Protein AF-A0A3A4VQF8-F1 (afdb_monomer)

Mean predicted aligned error: 3.5 Å

Foldseek 3Di:
DPPVVLLQDAQDQADDDPPLLVLLVVQQVLLLAWDQDPVRFTWHWEWEQASDRDIDTGTADTAPPDDPVLLVVLCVVDPLPDAFEEQEAFQRHPVSCVVPVCSRPVCVNSQSVSRNSNYRHYYYNQEPSCLLSRLAPGQEYEYEPSSVVRHDPCSVVSNCPRSVHPHYYYDDDDD

Sequence (175 aa):
MDSEQLFQVHMPEVDIRPGLDDIFNQAKSLAEEETILADGTHLRHVVIISPGRLLLIKDSYPPDTLPLESRIVLEDLLPSDRSLKIAVIAYTYMDALRADIRKAIPFFDYLLGFAYLGHAVWIFEGHASVLEIGCQGADYVLIDQCMLPFLAPDWEQVIKTKAGVANVRILAVPN

pLDDT: mean 94.33, std 7.21, range [49.84, 98.88]

Solvent-accessible surface area (backbone atoms only — not comparable to full-atom values): 9711 Å² total; per-residue (Å²): 130,60,80,70,64,57,60,56,77,68,72,69,82,61,70,86,64,90,67,56,66,59,55,48,51,50,40,55,54,53,13,68,46,65,53,71,45,98,89,66,49,63,22,29,23,33,24,36,35,32,45,79,67,50,79,44,80,42,74,27,61,57,79,93,66,74,53,69,71,63,48,52,58,49,46,75,72,43,77,63,94,50,70,46,35,35,23,32,31,35,53,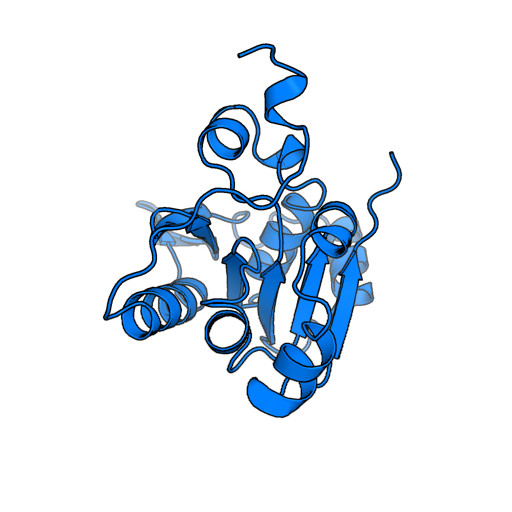39,46,64,70,26,44,70,74,37,45,55,73,30,31,79,61,46,69,56,49,30,48,42,10,55,64,54,22,24,28,36,35,29,63,47,52,73,94,45,35,39,69,60,32,44,78,23,60,33,39,41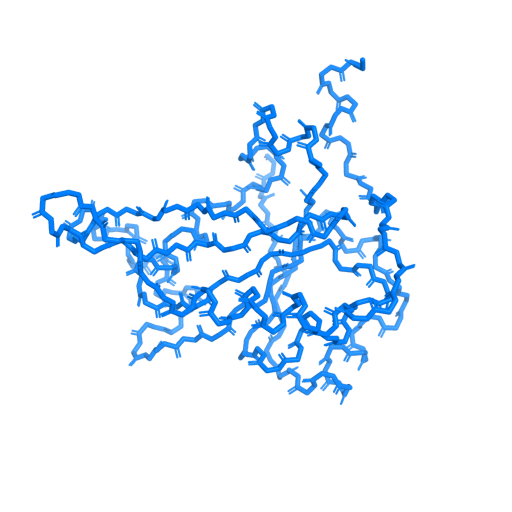,30,33,54,78,46,55,87,61,40,52,97,58,47,66,56,36,35,43,65,71,21,57,26,83,41,73,44,75,48,77,77,87,128

Structure (mmCIF, N/CA/C/O backbone):
data_AF-A0A3A4VQF8-F1
#
_entry.id   AF-A0A3A4VQF8-F1
#
loop_
_atom_site.group_PDB
_atom_site.id
_atom_site.type_symbol
_atom_site.label_atom_id
_atom_site.label_alt_id
_atom_site.label_comp_id
_atom_site.label_asym_id
_atom_site.label_entity_id
_atom_site.label_seq_id
_atom_site.pdbx_PDB_ins_code
_atom_site.Cartn_x
_atom_site.Cartn_y
_atom_site.Cartn_z
_atom_site.occupancy
_atom_site.B_iso_or_equiv
_atom_site.auth_seq_id
_atom_site.auth_comp_id
_atom_site.auth_asym_id
_atom_site.auth_atom_id
_atom_site.pdbx_PDB_model_num
ATOM 1 N N . MET A 1 1 ? -23.920 -0.552 -11.850 1.00 57.78 1 MET A N 1
ATOM 2 C CA . MET A 1 1 ? -23.361 0.599 -11.118 1.00 57.78 1 MET A CA 1
ATOM 3 C C . MET A 1 1 ? -22.915 1.605 -12.151 1.00 57.78 1 MET A C 1
ATOM 5 O O . MET A 1 1 ? -22.369 1.174 -13.161 1.00 57.78 1 MET A O 1
ATOM 9 N N . ASP A 1 2 ? -23.215 2.883 -11.956 1.00 71.56 2 ASP A N 1
ATOM 10 C CA . ASP A 1 2 ? -22.733 3.923 -12.865 1.00 71.56 2 ASP A CA 1
ATOM 11 C C . ASP A 1 2 ? -21.201 4.029 -12.760 1.00 71.56 2 ASP A C 1
ATOM 13 O O . ASP A 1 2 ? -20.647 3.810 -11.678 1.00 71.56 2 ASP A O 1
ATOM 17 N N . SER A 1 3 ? -20.495 4.314 -13.858 1.00 68.25 3 SER A N 1
ATOM 18 C CA . SER A 1 3 ? -19.022 4.270 -13.867 1.00 68.25 3 SER A CA 1
ATOM 19 C C . SER A 1 3 ? -18.393 5.295 -12.924 1.00 68.25 3 SER A C 1
ATOM 21 O O . SER A 1 3 ? -17.305 5.060 -12.413 1.00 68.25 3 SER A O 1
ATOM 23 N N . GLU A 1 4 ? -19.077 6.411 -12.663 1.00 72.81 4 GLU A N 1
ATOM 24 C CA . GLU A 1 4 ? -18.618 7.437 -11.717 1.00 72.81 4 GLU A CA 1
ATOM 25 C C . GLU A 1 4 ? -18.810 7.019 -10.254 1.00 72.81 4 GLU A C 1
ATOM 27 O O . GLU A 1 4 ? -17.949 7.286 -9.420 1.00 72.81 4 GLU A O 1
ATOM 32 N N . GLN A 1 5 ? -19.880 6.280 -9.941 1.00 84.88 5 GLN A N 1
ATOM 33 C CA . GLN A 1 5 ? -20.119 5.768 -8.585 1.00 84.88 5 GLN A CA 1
ATOM 34 C C . GLN A 1 5 ? -19.066 4.738 -8.165 1.00 84.88 5 GLN A C 1
ATOM 36 O O . GLN A 1 5 ? -18.781 4.587 -6.982 1.00 84.88 5 GLN A O 1
ATOM 41 N N . LEU A 1 6 ? -18.467 4.038 -9.131 1.00 92.00 6 LEU A N 1
ATOM 42 C CA . LEU A 1 6 ? -17.445 3.025 -8.878 1.00 92.00 6 LEU A CA 1
ATOM 43 C C . LEU A 1 6 ? -16.175 3.584 -8.233 1.00 92.00 6 LEU A C 1
ATOM 45 O O . LEU A 1 6 ? -15.576 2.923 -7.383 1.00 92.00 6 LEU A O 1
ATOM 49 N N . PHE A 1 7 ? -15.798 4.801 -8.614 1.00 93.31 7 PHE A N 1
ATOM 50 C CA . PHE A 1 7 ? -14.603 5.481 -8.117 1.00 93.31 7 PHE A CA 1
ATOM 51 C C . PHE A 1 7 ? -14.915 6.487 -7.004 1.00 93.31 7 PHE A C 1
ATOM 53 O O . PHE A 1 7 ? -14.025 7.206 -6.557 1.00 93.31 7 PHE A O 1
ATOM 60 N N . GLN A 1 8 ? -16.161 6.530 -6.521 1.00 93.75 8 GLN A N 1
ATOM 61 C CA . GLN A 1 8 ? -16.499 7.304 -5.336 1.00 93.75 8 GLN A CA 1
ATOM 62 C C . GLN A 1 8 ? -15.900 6.622 -4.101 1.00 93.75 8 GLN A C 1
ATOM 64 O O . GLN A 1 8 ? -16.391 5.595 -3.627 1.00 93.75 8 GLN A O 1
ATOM 69 N N . VAL A 1 9 ? -14.816 7.207 -3.595 1.00 95.06 9 VAL A N 1
ATOM 70 C CA . VAL A 1 9 ? -14.054 6.663 -2.471 1.00 95.06 9 VAL A CA 1
ATOM 71 C C . VAL A 1 9 ? -14.925 6.569 -1.218 1.00 95.06 9 VAL A C 1
ATOM 73 O O . VAL A 1 9 ? -15.664 7.493 -0.879 1.00 95.06 9 VAL A O 1
ATOM 76 N N . HIS A 1 10 ? -14.825 5.428 -0.547 1.00 96.81 10 HIS A N 1
ATOM 77 C CA . HIS A 1 10 ? -15.443 5.116 0.736 1.00 96.81 10 HIS A CA 1
ATOM 78 C C . HIS A 1 10 ? -14.640 3.996 1.411 1.00 96.81 10 HIS A C 1
ATOM 80 O O . HIS A 1 10 ? -13.833 3.331 0.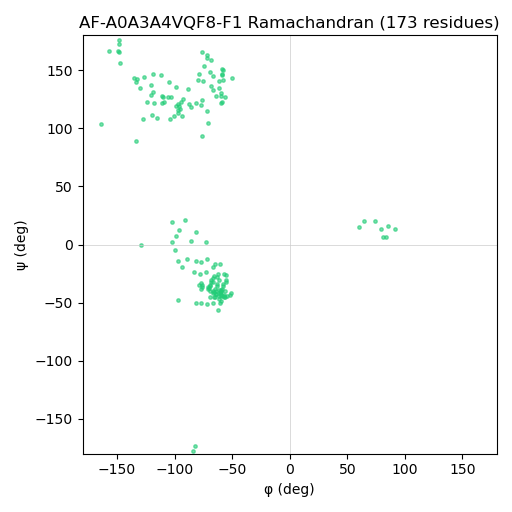758 1.00 96.81 10 HIS A O 1
ATOM 86 N N . MET A 1 11 ? -14.869 3.753 2.705 1.00 97.88 11 MET A N 1
ATOM 87 C CA . MET A 1 11 ? -14.370 2.532 3.347 1.00 97.88 11 MET A CA 1
ATOM 88 C C . MET A 1 11 ? -15.191 1.335 2.843 1.00 97.88 11 MET A C 1
ATOM 90 O O . MET A 1 11 ? -16.393 1.301 3.121 1.00 97.88 11 MET A O 1
ATOM 94 N N . PRO A 1 12 ? -14.603 0.375 2.107 1.00 96.19 12 PRO A N 1
ATOM 95 C CA . PRO A 1 12 ? -15.345 -0.779 1.616 1.00 96.19 12 PRO A CA 1
ATOM 96 C C . PRO A 1 12 ? -15.767 -1.701 2.766 1.00 96.19 12 PRO A C 1
ATOM 98 O O . PRO A 1 12 ? -15.152 -1.711 3.834 1.00 96.19 12 PRO A O 1
ATOM 101 N N . GLU A 1 13 ? -16.783 -2.531 2.529 1.00 96.00 13 GLU A N 1
ATOM 102 C CA . GLU A 1 13 ? -17.086 -3.644 3.430 1.00 96.00 13 GLU A CA 1
ATOM 103 C C . GLU A 1 13 ? -15.926 -4.645 3.425 1.00 96.00 13 GLU A C 1
ATOM 105 O O . GLU A 1 13 ? -15.469 -5.093 2.369 1.00 96.00 13 GLU A O 1
ATOM 110 N N . VAL A 1 14 ? -15.442 -4.988 4.617 1.00 96.31 14 VAL A N 1
ATOM 111 C CA . VAL A 1 14 ? -14.283 -5.862 4.799 1.00 96.31 14 VAL A CA 1
ATOM 112 C C . VAL A 1 14 ? -14.673 -7.199 5.418 1.00 96.31 14 VAL A C 1
ATOM 114 O O . VAL A 1 14 ? -15.538 -7.266 6.289 1.00 96.31 14 VAL A O 1
ATOM 117 N N . ASP A 1 15 ? -13.977 -8.266 5.023 1.00 95.75 15 ASP A N 1
ATOM 118 C CA . ASP A 1 15 ? -14.066 -9.554 5.713 1.00 95.75 15 ASP A CA 1
ATOM 119 C C . ASP A 1 15 ? -13.248 -9.493 7.017 1.00 95.75 15 ASP A C 1
ATOM 121 O O . ASP A 1 15 ? -12.035 -9.228 7.003 1.00 95.75 15 ASP A O 1
ATOM 125 N N . ILE A 1 16 ? -13.934 -9.705 8.145 1.00 95.00 16 ILE A N 1
ATOM 126 C CA . ILE A 1 16 ? -13.368 -9.742 9.497 1.00 95.00 16 ILE A CA 1
ATOM 127 C C . ILE A 1 16 ? -13.540 -11.156 10.041 1.00 95.00 16 ILE A C 1
ATOM 129 O O . ILE A 1 16 ? -14.639 -11.580 10.400 1.00 95.00 16 ILE A O 1
ATOM 133 N N . ARG A 1 17 ? -12.427 -11.878 10.142 1.00 94.81 17 ARG A N 1
ATOM 134 C CA . ARG A 1 17 ? -12.384 -13.269 10.596 1.00 94.81 17 ARG A CA 1
ATOM 135 C C . ARG A 1 17 ? -11.063 -13.568 11.311 1.00 94.81 17 ARG A C 1
ATOM 137 O O . ARG A 1 17 ? -10.132 -12.776 11.205 1.00 94.81 17 ARG A O 1
ATOM 144 N N . PRO A 1 18 ? -10.938 -14.692 12.031 1.00 94.88 18 PRO A N 1
ATOM 145 C CA . PRO A 1 18 ? -9.646 -15.134 12.554 1.00 94.88 18 PRO A CA 1
ATOM 146 C C . PRO A 1 18 ? -8.612 -15.364 11.435 1.00 94.88 18 PRO A C 1
ATOM 148 O O . PRO A 1 18 ? -8.981 -15.726 10.318 1.00 94.88 18 PRO A O 1
ATOM 151 N N . GLY A 1 19 ? -7.322 -15.190 11.745 1.00 93.81 19 GLY A N 1
ATOM 152 C CA . GLY A 1 19 ? -6.216 -15.457 10.809 1.00 93.81 19 GLY A CA 1
ATOM 153 C C . GLY A 1 19 ? -5.870 -14.306 9.857 1.00 93.81 19 GLY A C 1
ATOM 154 O O . GLY A 1 19 ? -5.186 -14.523 8.861 1.00 93.81 19 GLY A O 1
ATOM 155 N N . LEU A 1 20 ? -6.334 -13.079 10.127 1.00 96.25 20 LEU A N 1
ATOM 156 C CA . LEU A 1 20 ? -5.950 -11.909 9.325 1.00 96.25 20 LEU A CA 1
ATOM 157 C C . LEU A 1 20 ? -4.446 -11.620 9.415 1.00 96.25 20 LEU A C 1
ATOM 159 O O . LEU A 1 20 ? -3.859 -11.230 8.409 1.00 96.25 20 LEU A O 1
ATOM 163 N N . ASP A 1 21 ? -3.812 -11.874 10.563 1.00 96.88 21 ASP A N 1
ATOM 164 C CA . ASP A 1 21 ? -2.360 -11.747 10.733 1.00 96.88 21 ASP A CA 1
ATOM 165 C C . ASP A 1 21 ? -1.582 -12.563 9.697 1.00 96.88 21 ASP A C 1
ATOM 167 O O . ASP A 1 21 ? -0.661 -12.043 9.072 1.00 96.88 21 ASP A O 1
ATOM 171 N N . ASP A 1 22 ? -1.993 -13.810 9.450 1.00 97.88 22 ASP A N 1
ATOM 172 C CA . ASP A 1 22 ? -1.331 -14.693 8.486 1.00 97.88 22 ASP A CA 1
ATOM 173 C C . ASP A 1 22 ? -1.430 -14.143 7.059 1.00 97.88 22 ASP A C 1
ATOM 175 O O . ASP A 1 22 ? -0.449 -14.163 6.319 1.00 97.88 22 ASP A O 1
ATOM 179 N N . ILE A 1 23 ? -2.585 -13.582 6.686 1.00 98.19 23 ILE A N 1
ATOM 180 C CA . ILE A 1 23 ? -2.804 -12.984 5.360 1.00 98.19 23 ILE A CA 1
ATOM 181 C C . ILE A 1 23 ? -1.913 -11.753 5.168 1.00 98.19 23 ILE A C 1
ATOM 183 O O . ILE A 1 23 ? -1.285 -11.594 4.122 1.00 98.19 23 ILE A O 1
ATOM 187 N N . PHE A 1 24 ? -1.837 -10.881 6.174 1.00 98.50 24 PHE A N 1
ATOM 188 C CA . PHE A 1 24 ? -1.000 -9.685 6.103 1.00 98.50 24 PHE A CA 1
ATOM 189 C C . PHE A 1 24 ? 0.491 -10.021 6.154 1.00 98.50 24 PHE A C 1
ATOM 191 O O . PHE A 1 24 ? 1.274 -9.405 5.435 1.00 98.50 24 PHE A O 1
ATOM 198 N N . ASN A 1 25 ? 0.897 -11.013 6.945 1.00 98.38 25 ASN A N 1
ATOM 199 C CA . ASN A 1 25 ? 2.276 -11.495 6.957 1.00 98.38 25 ASN A CA 1
ATOM 200 C C . ASN A 1 25 ? 2.653 -12.115 5.608 1.00 98.38 25 ASN A C 1
ATOM 202 O O . ASN A 1 25 ? 3.710 -11.792 5.073 1.00 98.38 25 ASN A O 1
ATOM 206 N N . GLN A 1 26 ? 1.761 -12.909 5.007 1.00 98.50 26 GLN A N 1
ATOM 207 C CA . GLN A 1 26 ? 1.956 -13.443 3.662 1.00 98.50 26 GLN A CA 1
ATOM 208 C C . GLN A 1 26 ? 2.096 -12.322 2.626 1.00 98.50 26 GLN A C 1
ATOM 210 O O . GLN A 1 26 ? 2.992 -12.381 1.790 1.00 98.50 26 GLN A O 1
ATOM 215 N N . ALA A 1 27 ? 1.255 -11.287 2.683 1.00 98.69 27 ALA A N 1
ATOM 216 C CA . ALA A 1 27 ? 1.340 -10.156 1.763 1.00 98.69 27 ALA A CA 1
ATOM 217 C C . ALA A 1 27 ? 2.683 -9.416 1.863 1.00 98.69 27 ALA A C 1
ATOM 219 O O . ALA A 1 27 ? 3.266 -9.068 0.838 1.00 98.69 27 ALA A O 1
ATOM 220 N N . LYS A 1 28 ? 3.184 -9.208 3.088 1.00 98.62 28 LYS A N 1
ATOM 221 C CA . LYS A 1 28 ? 4.485 -8.572 3.344 1.00 98.62 28 LYS A CA 1
ATOM 222 C C . LYS A 1 28 ? 5.639 -9.423 2.821 1.00 98.62 28 LYS A C 1
ATOM 224 O O . LYS A 1 28 ? 6.521 -8.884 2.167 1.00 98.62 28 LYS A O 1
ATOM 229 N N . SER A 1 29 ? 5.615 -10.734 3.076 1.00 98.31 29 SER A N 1
ATOM 230 C CA . SER A 1 29 ? 6.626 -11.656 2.549 1.00 98.31 29 SER A CA 1
ATOM 231 C C . SER A 1 29 ? 6.620 -11.685 1.024 1.00 98.31 29 SER A C 1
ATOM 233 O O . SER A 1 29 ? 7.675 -11.520 0.429 1.00 98.31 29 SER A O 1
ATOM 235 N N . LEU A 1 30 ? 5.443 -11.793 0.397 1.00 98.38 30 LEU A N 1
ATOM 236 C CA . LEU A 1 30 ? 5.321 -11.743 -1.060 1.00 98.38 30 LEU A CA 1
ATOM 237 C C . LEU A 1 30 ? 5.892 -10.438 -1.618 1.00 98.38 30 LEU A C 1
ATOM 239 O O . LEU A 1 30 ? 6.673 -10.487 -2.551 1.00 98.38 30 LEU A O 1
ATOM 243 N N . ALA A 1 31 ? 5.602 -9.287 -1.006 1.00 98.38 31 ALA A N 1
ATOM 244 C CA . ALA A 1 31 ? 6.123 -7.998 -1.466 1.00 98.38 31 ALA A CA 1
ATOM 245 C C . ALA A 1 31 ? 7.665 -7.888 -1.448 1.00 98.38 31 ALA A C 1
ATOM 247 O O . ALA A 1 31 ? 8.213 -6.985 -2.079 1.00 98.38 31 ALA A O 1
ATOM 248 N N . GLU A 1 32 ? 8.369 -8.773 -0.733 1.00 97.56 32 GLU A N 1
ATOM 249 C CA . GLU A 1 32 ? 9.836 -8.871 -0.735 1.00 97.56 32 GLU A CA 1
ATOM 250 C C . GLU A 1 32 ? 10.378 -9.824 -1.823 1.00 97.56 32 GLU A C 1
ATOM 252 O O . GLU A 1 32 ? 11.581 -9.822 -2.104 1.00 97.56 32 GLU A O 1
ATOM 257 N N . GLU A 1 33 ? 9.513 -10.625 -2.448 1.00 96.56 33 GLU A N 1
ATOM 258 C CA . GLU A 1 33 ? 9.852 -11.595 -3.490 1.00 96.56 33 GLU A CA 1
ATOM 259 C C . GLU A 1 33 ? 9.917 -10.954 -4.893 1.00 96.56 33 GLU A C 1
ATOM 261 O O . GLU A 1 33 ? 9.801 -9.738 -5.082 1.00 96.56 33 GLU A O 1
ATOM 266 N N . GLU A 1 34 ? 10.175 -11.793 -5.897 1.00 95.75 34 GLU A N 1
ATOM 267 C CA . GLU A 1 34 ? 10.244 -11.425 -7.309 1.00 95.75 34 GLU A CA 1
ATOM 268 C C . GLU A 1 34 ? 9.440 -12.422 -8.147 1.00 95.75 34 GLU A C 1
ATOM 270 O O . GLU A 1 34 ? 9.469 -13.632 -7.913 1.00 95.75 34 GLU A O 1
ATOM 275 N N . THR A 1 35 ? 8.767 -11.919 -9.174 1.00 94.88 35 THR A N 1
ATOM 276 C CA . THR A 1 35 ? 8.184 -12.736 -10.235 1.00 94.88 35 THR A CA 1
ATOM 277 C C . THR A 1 35 ? 9.281 -13.077 -11.242 1.00 94.88 35 THR A C 1
ATOM 279 O O . THR A 1 35 ? 9.883 -12.182 -11.832 1.00 94.88 35 THR A O 1
ATOM 282 N N . ILE A 1 36 ? 9.535 -14.368 -11.466 1.00 94.69 36 ILE A N 1
ATOM 283 C CA . ILE A 1 36 ? 10.511 -14.835 -12.460 1.00 94.69 36 ILE A CA 1
ATOM 284 C C . ILE A 1 36 ? 9.767 -15.195 -13.749 1.00 94.69 36 ILE A C 1
ATOM 286 O O . ILE A 1 36 ? 8.947 -16.115 -13.771 1.00 94.69 36 ILE A O 1
ATOM 290 N N . LEU A 1 37 ? 10.047 -14.463 -14.825 1.00 93.12 37 LEU A N 1
ATOM 291 C CA . LEU A 1 37 ? 9.490 -14.720 -16.150 1.00 93.12 37 LEU A CA 1
ATOM 292 C C . LEU A 1 37 ? 10.177 -15.915 -16.832 1.00 93.12 37 LEU A C 1
ATOM 294 O O . LEU A 1 37 ? 11.257 -16.357 -16.446 1.00 93.12 37 LEU A O 1
ATOM 298 N N . ALA A 1 38 ? 9.561 -16.429 -17.901 1.00 93.19 38 ALA A N 1
ATOM 299 C CA . ALA A 1 38 ? 10.066 -17.588 -18.645 1.00 93.19 38 ALA A CA 1
ATOM 300 C C . ALA A 1 38 ? 11.445 -17.366 -19.298 1.00 93.19 38 ALA A C 1
ATOM 302 O O . ALA A 1 38 ? 12.167 -18.329 -19.544 1.00 93.19 38 ALA A O 1
ATOM 303 N N . ASP A 1 39 ? 11.803 -16.113 -19.582 1.00 93.06 39 ASP A N 1
ATOM 304 C CA . ASP A 1 39 ? 13.112 -15.718 -20.112 1.00 93.06 39 ASP A CA 1
ATOM 305 C C . ASP A 1 39 ? 14.167 -15.489 -19.014 1.00 93.06 39 ASP A C 1
ATOM 307 O O . ASP A 1 39 ? 15.304 -15.130 -19.316 1.00 93.06 39 ASP A O 1
ATOM 311 N N . GLY A 1 40 ? 13.805 -15.722 -17.749 1.00 94.06 40 GLY A N 1
ATOM 312 C CA . GLY A 1 40 ? 14.659 -15.498 -16.590 1.00 94.06 40 GLY A CA 1
ATOM 313 C C . GLY A 1 40 ? 14.665 -14.057 -16.085 1.00 94.06 40 GLY A C 1
ATOM 314 O O . GLY A 1 40 ? 15.439 -13.758 -15.184 1.00 94.06 40 GLY A O 1
ATOM 315 N N . THR A 1 41 ? 13.834 -13.159 -16.623 1.00 93.75 41 THR A N 1
ATOM 316 C CA . THR A 1 41 ? 13.704 -11.796 -16.092 1.00 93.75 41 THR A CA 1
ATOM 317 C C . THR A 1 41 ? 13.081 -11.823 -14.699 1.00 93.75 41 THR A C 1
ATOM 319 O O . THR A 1 41 ? 12.051 -12.462 -14.488 1.00 93.75 41 THR A O 1
ATOM 322 N N . HIS A 1 42 ? 13.677 -11.086 -13.764 1.00 94.56 42 HIS A N 1
ATOM 323 C CA . HIS A 1 42 ? 13.158 -10.898 -12.413 1.00 94.56 42 HIS A CA 1
ATOM 324 C C . HIS A 1 42 ? 12.384 -9.579 -12.338 1.00 94.56 42 HIS A C 1
ATOM 326 O O . HIS A 1 42 ? 12.946 -8.514 -12.601 1.00 94.56 42 HIS A O 1
ATOM 332 N N . LEU A 1 43 ? 11.103 -9.642 -11.979 1.00 95.69 43 LEU A N 1
ATOM 333 C CA . LEU A 1 43 ? 10.257 -8.474 -11.748 1.00 95.69 43 LEU A CA 1
ATOM 334 C C . LEU A 1 43 ? 9.945 -8.337 -10.262 1.00 95.69 43 LEU A C 1
ATOM 336 O O . LEU A 1 43 ? 9.417 -9.253 -9.635 1.00 95.69 43 LEU A O 1
ATOM 340 N N . ARG A 1 44 ? 10.210 -7.157 -9.709 1.00 96.12 44 ARG A N 1
ATOM 341 C CA . ARG A 1 44 ? 9.638 -6.751 -8.421 1.00 96.12 44 ARG A CA 1
ATOM 342 C C . ARG A 1 44 ? 8.154 -6.467 -8.592 1.00 96.12 44 ARG A C 1
ATOM 344 O O . ARG A 1 44 ? 7.704 -6.213 -9.707 1.00 96.12 44 ARG A O 1
ATOM 351 N N . HIS A 1 45 ? 7.389 -6.475 -7.511 1.00 97.88 45 HIS A N 1
ATOM 352 C CA . HIS A 1 45 ? 5.947 -6.281 -7.603 1.00 97.88 45 HIS A CA 1
ATOM 353 C C . HIS A 1 45 ? 5.362 -5.575 -6.381 1.00 97.88 45 HIS A C 1
ATOM 355 O O . HIS A 1 45 ? 5.987 -5.460 -5.331 1.00 97.88 45 HIS A O 1
ATOM 361 N N . VAL A 1 46 ? 4.127 -5.110 -6.538 1.00 98.50 46 VAL A N 1
ATOM 362 C CA . VAL A 1 46 ? 3.293 -4.577 -5.461 1.00 98.50 46 VAL A CA 1
ATOM 363 C C . VAL A 1 46 ? 2.226 -5.608 -5.109 1.00 98.50 46 VAL A C 1
ATOM 365 O O . VAL A 1 46 ? 1.632 -6.219 -6.003 1.00 98.50 46 VAL A O 1
ATOM 368 N N . VAL A 1 47 ? 1.942 -5.771 -3.816 1.00 98.88 47 VAL A N 1
ATOM 369 C CA . VAL A 1 47 ? 0.884 -6.665 -3.325 1.00 98.88 47 VAL A CA 1
ATOM 370 C C . VAL A 1 47 ? -0.31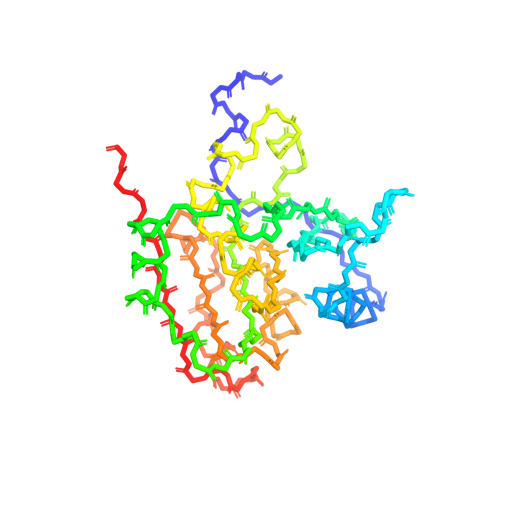8 -5.853 -2.853 1.00 98.88 47 VAL A C 1
ATOM 372 O O . VAL A 1 47 ? -0.194 -4.967 -2.019 1.00 98.88 47 VAL A O 1
ATOM 375 N N . ILE A 1 48 ? -1.512 -6.157 -3.351 1.00 98.88 48 ILE A N 1
ATOM 376 C CA . ILE A 1 48 ? -2.762 -5.509 -2.939 1.00 98.88 48 ILE A CA 1
ATOM 377 C C . ILE A 1 48 ? -3.586 -6.503 -2.137 1.00 98.88 48 ILE A C 1
ATOM 379 O O . ILE A 1 48 ? -3.942 -7.572 -2.630 1.00 98.88 48 ILE A O 1
ATOM 383 N N . ILE A 1 49 ? -3.926 -6.125 -0.914 1.00 98.75 49 ILE A N 1
ATOM 384 C CA . ILE A 1 49 ? -4.834 -6.843 -0.034 1.00 98.75 49 ILE A CA 1
ATOM 385 C C . ILE A 1 49 ? -6.219 -6.243 -0.256 1.00 98.75 49 ILE A C 1
ATOM 387 O O . ILE A 1 49 ? -6.490 -5.089 0.075 1.00 98.75 49 ILE A O 1
ATOM 391 N N . SER A 1 50 ? -7.099 -7.024 -0.868 1.00 97.69 50 SER A N 1
ATOM 392 C CA . SER A 1 50 ? -8.486 -6.606 -1.075 1.00 97.69 50 SER A CA 1
ATOM 393 C C . SER A 1 50 ? -9.286 -6.601 0.241 1.00 97.69 50 SER A C 1
ATOM 395 O O . SER A 1 50 ? -8.909 -7.289 1.197 1.00 97.69 50 SER A O 1
ATOM 397 N N . PRO A 1 51 ? -10.452 -5.928 0.285 1.00 97.38 51 PRO A N 1
ATOM 398 C CA . PRO A 1 51 ? -11.352 -5.961 1.442 1.00 97.38 51 PRO A CA 1
ATOM 399 C C . PRO A 1 51 ? -11.818 -7.381 1.802 1.00 97.38 51 PRO A C 1
ATOM 401 O O . PRO A 1 51 ? -11.935 -7.726 2.976 1.00 97.38 51 PRO A O 1
ATOM 404 N N . GLY A 1 52 ? -11.993 -8.239 0.788 1.00 97.12 52 GLY A N 1
ATOM 405 C CA . GLY A 1 52 ? -12.272 -9.675 0.931 1.00 97.12 52 GLY A CA 1
ATOM 406 C C . GLY A 1 52 ? -11.033 -10.543 1.198 1.00 97.12 52 GLY A C 1
ATOM 407 O O . GLY A 1 52 ? -11.112 -11.766 1.112 1.00 97.12 52 GLY A O 1
ATOM 408 N N . ARG A 1 53 ? -9.882 -9.924 1.492 1.00 96.62 53 ARG A N 1
ATOM 409 C CA . ARG A 1 53 ? -8.619 -10.561 1.910 1.00 96.62 53 ARG A CA 1
ATOM 410 C C . ARG A 1 53 ? -7.952 -11.461 0.867 1.00 96.62 53 ARG A C 1
ATOM 412 O O . ARG A 1 53 ? -7.101 -12.278 1.203 1.00 96.62 53 ARG A O 1
ATOM 419 N N . LEU A 1 54 ? -8.295 -11.280 -0.407 1.00 97.06 54 LEU A N 1
ATOM 420 C CA . LEU A 1 54 ? -7.513 -11.801 -1.530 1.00 97.06 54 LEU A CA 1
ATOM 421 C C . LEU A 1 54 ? -6.251 -10.957 -1.729 1.00 97.06 54 LEU A C 1
ATOM 423 O O . LEU A 1 54 ? -6.332 -9.728 -1.649 1.00 97.06 54 LEU A O 1
ATOM 427 N N . LEU A 1 55 ? -5.138 -11.622 -2.046 1.00 98.38 55 LEU A N 1
ATOM 428 C CA . LEU A 1 55 ? -3.869 -11.000 -2.420 1.00 98.38 55 LEU A CA 1
ATOM 429 C C . LEU A 1 55 ? -3.778 -10.902 -3.946 1.00 98.38 55 LEU A C 1
ATOM 431 O O . LEU A 1 55 ? -3.887 -11.910 -4.645 1.00 98.38 55 LEU A O 1
ATOM 435 N N . LEU A 1 56 ? -3.596 -9.692 -4.469 1.00 98.31 56 LEU A N 1
ATOM 436 C CA . LEU A 1 56 ? -3.372 -9.432 -5.889 1.00 98.31 56 LEU A CA 1
ATOM 437 C C . LEU A 1 56 ? -1.934 -8.962 -6.082 1.00 98.31 56 LEU A C 1
ATOM 439 O O . LEU A 1 56 ? -1.516 -8.003 -5.442 1.00 98.31 56 LEU A O 1
ATOM 443 N N . ILE A 1 57 ? -1.204 -9.595 -6.993 1.00 98.12 57 ILE A N 1
ATOM 444 C CA . ILE A 1 57 ? 0.164 -9.205 -7.341 1.00 98.12 57 ILE A CA 1
ATOM 445 C C . ILE A 1 57 ? 0.128 -8.369 -8.620 1.00 98.12 57 ILE A C 1
ATOM 447 O O . ILE A 1 57 ? -0.592 -8.696 -9.573 1.00 98.12 57 ILE A O 1
ATOM 451 N N . LYS A 1 58 ? 0.877 -7.267 -8.627 1.00 97.88 58 LYS A N 1
ATOM 452 C CA . LYS A 1 58 ? 1.088 -6.416 -9.799 1.00 97.88 58 LYS A CA 1
ATOM 453 C C . LYS A 1 58 ? 2.574 -6.214 -10.019 1.00 97.88 58 LYS A C 1
ATOM 455 O O . LYS A 1 58 ? 3.218 -5.499 -9.255 1.00 97.88 58 LYS A O 1
ATOM 460 N N . ASP A 1 59 ? 3.079 -6.857 -11.065 1.00 97.38 59 ASP A N 1
ATOM 461 C CA . ASP A 1 59 ? 4.471 -6.737 -11.467 1.00 97.38 59 ASP A CA 1
ATOM 462 C C . ASP A 1 59 ? 4.813 -5.293 -11.832 1.00 97.38 59 ASP A C 1
ATOM 464 O O . ASP A 1 59 ? 4.021 -4.564 -12.437 1.00 97.38 59 ASP A O 1
ATOM 468 N N . SER A 1 60 ? 6.009 -4.897 -11.425 1.00 95.62 60 SER A N 1
ATOM 469 C CA . SER A 1 60 ? 6.629 -3.638 -11.783 1.00 95.62 60 SER A CA 1
ATOM 470 C C . SER A 1 60 ? 7.290 -3.732 -13.163 1.00 95.62 60 SER A C 1
ATOM 472 O O . SER A 1 60 ? 7.141 -4.705 -13.906 1.00 95.62 60 SER A O 1
ATOM 474 N N . TYR A 1 61 ? 8.008 -2.679 -13.526 1.00 91.00 61 TYR A N 1
ATOM 475 C CA . TYR A 1 61 ? 8.734 -2.562 -14.776 1.00 91.00 61 TYR A CA 1
ATOM 476 C C . TYR A 1 61 ? 9.933 -3.526 -14.810 1.00 91.00 61 TYR A C 1
ATOM 478 O O . TYR A 1 61 ? 10.545 -3.778 -13.767 1.00 91.00 61 TYR A O 1
ATOM 486 N N . PRO A 1 62 ? 10.313 -4.043 -15.993 1.00 90.50 62 PRO A N 1
ATOM 487 C CA . PRO A 1 62 ? 11.544 -4.809 -16.134 1.00 90.50 62 PRO A CA 1
ATOM 488 C C . PRO A 1 62 ? 12.771 -3.997 -15.702 1.00 90.50 62 PRO A C 1
ATOM 490 O O . PRO A 1 62 ? 12.764 -2.772 -15.869 1.00 90.50 62 PRO A O 1
ATOM 493 N N . PRO A 1 63 ? 13.835 -4.645 -15.198 1.00 85.50 63 PRO A N 1
ATOM 494 C CA . PRO A 1 63 ? 15.072 -3.965 -14.823 1.00 85.50 63 PRO A CA 1
ATOM 495 C C . PRO A 1 63 ? 15.595 -3.041 -15.932 1.00 85.50 63 PRO A C 1
ATOM 497 O O . PRO A 1 63 ? 15.463 -3.342 -17.116 1.00 85.50 63 PRO A O 1
ATOM 500 N N . ASP A 1 64 ? 16.168 -1.904 -15.539 1.00 85.69 64 ASP A N 1
ATOM 501 C CA . ASP A 1 64 ? 16.769 -0.893 -16.423 1.00 85.69 64 ASP A CA 1
ATOM 502 C C . ASP A 1 64 ? 15.822 -0.247 -17.456 1.00 85.69 64 ASP A C 1
ATOM 504 O O . ASP A 1 64 ? 16.276 0.431 -18.379 1.00 85.69 64 ASP A O 1
ATOM 508 N N . THR A 1 65 ? 14.500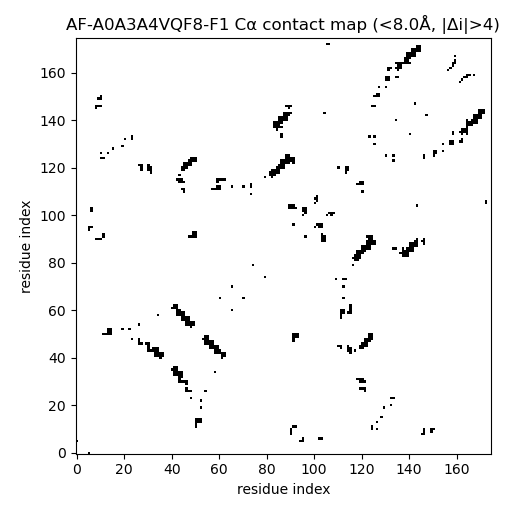 -0.398 -17.301 1.00 88.75 65 THR A N 1
ATOM 509 C CA . THR A 1 65 ? 13.511 0.221 -18.209 1.00 88.75 65 THR A CA 1
ATOM 510 C C . THR A 1 65 ? 12.923 1.535 -17.704 1.00 88.75 65 THR A C 1
ATOM 512 O O . THR A 1 65 ? 12.310 2.266 -18.485 1.00 88.75 65 THR A O 1
ATOM 515 N N . LEU A 1 66 ? 13.108 1.867 -16.422 1.00 88.00 66 LEU A N 1
ATOM 516 C CA . LEU A 1 66 ? 12.588 3.111 -15.863 1.00 88.00 66 LEU A CA 1
ATOM 517 C C . LEU A 1 66 ? 13.462 4.306 -16.302 1.00 88.00 66 LEU A C 1
ATOM 519 O O . LEU A 1 66 ? 14.668 4.297 -16.035 1.00 88.00 66 LEU A O 1
ATOM 523 N N . PRO A 1 67 ? 12.893 5.355 -16.929 1.00 89.50 67 PRO A N 1
ATOM 524 C CA . PRO A 1 67 ? 13.652 6.540 -17.324 1.00 89.50 67 PRO A CA 1
ATOM 525 C C . PRO A 1 67 ? 14.328 7.230 -16.133 1.00 89.50 67 PRO A C 1
ATOM 527 O O . PRO A 1 67 ? 13.765 7.289 -15.038 1.00 89.50 67 PRO A O 1
ATOM 530 N N . LEU A 1 68 ? 15.508 7.822 -16.360 1.00 88.00 68 LEU A N 1
ATOM 531 C CA . LEU A 1 68 ? 16.279 8.507 -15.313 1.00 88.00 68 LEU A CA 1
ATOM 532 C C . LEU A 1 68 ? 15.472 9.615 -14.617 1.00 88.00 68 LEU A C 1
ATOM 534 O O . LEU A 1 68 ? 15.533 9.738 -13.400 1.00 88.00 68 LEU A O 1
ATOM 538 N N . GLU A 1 69 ? 14.68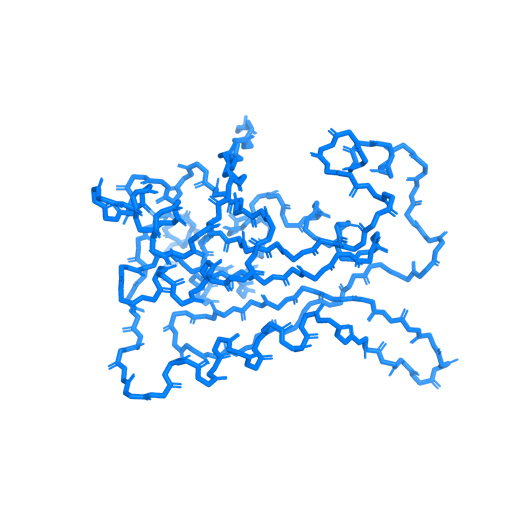5 10.386 -15.369 1.00 89.31 69 GLU A N 1
ATOM 539 C CA . GLU A 1 69 ? 13.832 11.444 -14.811 1.00 89.31 69 GLU A CA 1
ATOM 540 C C . GLU A 1 69 ? 12.783 10.880 -13.844 1.00 89.31 69 GLU A C 1
ATOM 542 O O . GLU A 1 69 ? 12.612 11.395 -12.742 1.00 89.31 69 GLU A O 1
ATOM 547 N N . SER A 1 70 ? 12.128 9.775 -14.217 1.00 88.00 70 SER A N 1
ATOM 548 C CA . SER A 1 70 ? 11.164 9.086 -13.353 1.00 88.00 70 SER A CA 1
ATOM 549 C C . SER A 1 70 ? 11.834 8.514 -12.108 1.00 88.00 70 SER A C 1
ATOM 551 O O . SER A 1 70 ? 11.265 8.583 -11.023 1.00 88.00 70 SER A O 1
ATOM 553 N N . ARG A 1 71 ? 13.055 7.985 -12.249 1.00 87.12 71 ARG A N 1
ATOM 554 C CA . ARG A 1 71 ? 13.853 7.515 -11.116 1.00 87.12 71 ARG A CA 1
ATOM 555 C C . ARG A 1 71 ? 14.155 8.647 -10.135 1.00 87.12 71 ARG A C 1
ATOM 557 O O . ARG A 1 71 ? 13.866 8.480 -8.960 1.00 87.12 71 ARG A O 1
ATOM 564 N N . ILE A 1 72 ? 14.651 9.793 -10.605 1.00 88.38 72 ILE A N 1
ATOM 565 C CA . ILE A 1 72 ? 14.974 10.946 -9.744 1.00 88.38 72 ILE A CA 1
ATOM 566 C C . ILE A 1 72 ? 13.750 11.382 -8.927 1.00 88.38 72 ILE A C 1
ATOM 568 O O . ILE A 1 72 ? 13.853 11.552 -7.717 1.00 88.38 72 ILE A O 1
ATOM 572 N N . VAL A 1 73 ? 12.571 11.474 -9.555 1.00 89.69 73 VAL A N 1
ATOM 573 C CA . VAL A 1 73 ? 11.324 11.837 -8.855 1.00 89.69 73 VAL A CA 1
ATOM 574 C C . VAL A 1 73 ? 10.984 10.849 -7.731 1.00 89.69 73 VAL A C 1
ATOM 576 O O . VAL A 1 73 ? 10.534 11.259 -6.664 1.00 89.69 73 VAL A O 1
ATOM 579 N N . LEU A 1 74 ? 11.193 9.548 -7.945 1.00 90.50 74 LEU A N 1
ATOM 580 C CA . LEU A 1 74 ? 10.952 8.536 -6.913 1.00 90.50 74 LEU A CA 1
ATOM 581 C C . LEU A 1 74 ? 11.971 8.628 -5.770 1.00 90.50 74 LEU A C 1
ATOM 583 O O . LEU A 1 74 ? 11.582 8.497 -4.612 1.00 90.50 74 LEU A O 1
ATOM 587 N N . GLU A 1 75 ? 13.243 8.875 -6.088 1.00 89.06 75 GLU A N 1
ATOM 588 C CA . GLU A 1 75 ? 14.330 9.012 -5.106 1.00 89.06 75 GLU A CA 1
ATOM 589 C C . GLU A 1 75 ? 14.185 10.288 -4.252 1.00 89.06 75 GLU A C 1
ATOM 591 O O . GLU A 1 75 ? 14.529 10.289 -3.070 1.00 89.06 75 GLU A O 1
ATOM 596 N N . ASP A 1 76 ? 13.595 11.350 -4.810 1.00 88.50 76 ASP A N 1
ATOM 597 C CA . ASP A 1 76 ? 13.215 12.556 -4.063 1.00 88.50 76 ASP A CA 1
ATOM 598 C C . ASP A 1 76 ? 12.058 12.288 -3.084 1.00 88.50 76 ASP A C 1
ATOM 600 O O . ASP A 1 76 ? 11.965 12.902 -2.014 1.00 88.50 76 ASP A O 1
ATOM 604 N N . LEU A 1 77 ? 11.154 11.363 -3.431 1.00 87.56 77 LEU A N 1
ATOM 605 C CA . LEU A 1 77 ? 10.049 10.974 -2.560 1.00 87.56 77 LEU A CA 1
ATOM 606 C C . LEU A 1 77 ? 10.527 10.048 -1.444 1.00 87.56 77 LEU A C 1
ATOM 608 O O . LEU A 1 77 ? 10.208 10.301 -0.281 1.00 87.56 77 LEU A O 1
ATOM 612 N N . LEU A 1 78 ? 11.268 8.987 -1.746 1.00 89.50 78 LEU A N 1
ATOM 613 C CA . LEU A 1 78 ? 11.728 8.022 -0.751 1.00 89.50 78 LEU A CA 1
ATOM 614 C C . LEU A 1 78 ? 13.205 7.667 -0.958 1.00 89.50 78 LEU A C 1
ATOM 616 O O . LEU A 1 78 ? 13.639 7.531 -2.098 1.00 89.50 78 LEU A O 1
ATOM 620 N N . PRO A 1 79 ? 13.971 7.464 0.133 1.00 87.88 79 PRO A N 1
ATOM 621 C CA . PRO A 1 79 ? 15.365 7.044 0.029 1.00 87.88 79 PRO A CA 1
ATOM 622 C C . PRO A 1 79 ? 15.513 5.743 -0.769 1.00 87.88 79 PRO A C 1
ATOM 624 O O . PRO A 1 79 ? 14.886 4.746 -0.416 1.00 87.88 79 PRO A O 1
ATOM 627 N N . SER A 1 80 ? 16.374 5.740 -1.789 1.00 86.75 80 SER A N 1
ATOM 628 C CA . SER A 1 80 ? 16.681 4.561 -2.617 1.00 86.75 80 SER A CA 1
ATOM 629 C C . SER A 1 80 ? 18.016 3.890 -2.283 1.00 86.75 80 SER A C 1
ATOM 631 O O . SER A 1 80 ? 18.396 2.908 -2.917 1.00 86.75 80 SER A O 1
ATOM 633 N N . ASP A 1 81 ? 18.736 4.385 -1.274 1.00 87.62 81 ASP A N 1
ATOM 634 C CA . ASP A 1 81 ? 20.002 3.816 -0.798 1.00 87.62 81 ASP A CA 1
ATOM 635 C C . ASP A 1 81 ? 19.820 2.488 -0.042 1.00 87.62 81 ASP A C 1
ATOM 637 O O . ASP A 1 81 ? 20.786 1.761 0.201 1.00 87.62 81 ASP A O 1
ATOM 641 N N . ARG A 1 82 ? 18.576 2.156 0.316 1.00 91.62 82 ARG A N 1
ATOM 642 C CA . ARG A 1 82 ? 18.184 0.912 0.982 1.00 91.62 82 ARG A CA 1
ATOM 643 C C . ARG A 1 82 ? 16.784 0.471 0.569 1.00 91.62 82 ARG A C 1
ATOM 645 O O . ARG A 1 82 ? 15.940 1.287 0.208 1.00 91.62 82 ARG A O 1
ATOM 652 N N . SER A 1 83 ? 16.512 -0.825 0.704 1.00 95.19 83 SER A N 1
ATOM 653 C CA . SER A 1 83 ? 15.144 -1.337 0.608 1.00 95.19 83 SER A CA 1
ATOM 654 C C . SER A 1 83 ? 14.320 -0.852 1.806 1.00 95.19 83 SER A C 1
ATOM 656 O O . SER A 1 83 ? 14.804 -0.859 2.939 1.00 95.19 83 SER A O 1
ATOM 658 N N . LEU A 1 84 ? 13.092 -0.415 1.538 1.00 97.50 84 LEU A N 1
ATOM 659 C CA . LEU A 1 84 ? 12.129 0.047 2.530 1.00 97.50 84 LEU A CA 1
ATOM 660 C C . LEU A 1 84 ? 10.897 -0.846 2.467 1.00 97.50 84 LEU A C 1
ATOM 662 O O . LEU A 1 84 ? 10.495 -1.282 1.388 1.00 97.50 84 LEU A O 1
ATOM 666 N N . LYS A 1 85 ? 10.269 -1.058 3.619 1.00 98.50 85 LYS A N 1
ATOM 667 C CA . LYS A 1 85 ? 8.965 -1.702 3.741 1.00 98.50 85 LYS A CA 1
ATOM 668 C C . LYS A 1 85 ? 7.877 -0.636 3.791 1.00 98.50 85 LYS A C 1
ATOM 670 O O . LYS A 1 85 ? 7.846 0.184 4.710 1.00 98.50 85 LYS A O 1
ATOM 675 N N . ILE A 1 86 ? 7.001 -0.622 2.794 1.00 98.62 86 ILE A N 1
ATOM 676 C CA . ILE A 1 86 ? 6.037 0.452 2.565 1.00 98.62 86 ILE A CA 1
ATOM 677 C C . ILE A 1 86 ? 4.623 -0.120 2.634 1.00 98.62 86 ILE A C 1
ATOM 679 O O . ILE A 1 86 ? 4.182 -0.847 1.742 1.00 98.62 86 ILE A O 1
ATOM 683 N N . ALA A 1 87 ? 3.895 0.268 3.678 1.00 98.81 87 ALA A N 1
ATOM 684 C CA . ALA A 1 87 ? 2.462 0.036 3.772 1.00 98.81 87 ALA A CA 1
ATOM 685 C C . ALA A 1 87 ? 1.710 1.199 3.117 1.00 98.81 87 ALA A C 1
ATOM 687 O O . ALA A 1 87 ? 1.997 2.368 3.384 1.00 98.81 87 ALA A O 1
ATOM 688 N N . VAL A 1 88 ? 0.722 0.892 2.286 1.00 98.81 88 VAL A N 1
ATOM 689 C CA . VAL A 1 88 ? -0.083 1.892 1.582 1.00 98.81 88 VAL A CA 1
ATOM 690 C C . VAL A 1 88 ? -1.551 1.730 1.953 1.00 98.81 88 VAL A C 1
ATOM 692 O O . VAL A 1 88 ? -2.110 0.641 1.839 1.00 98.81 88 VAL A O 1
ATOM 695 N N . ILE A 1 89 ? -2.181 2.825 2.367 1.00 98.75 89 ILE A N 1
ATOM 696 C CA . ILE A 1 89 ? -3.622 2.909 2.594 1.00 98.75 89 ILE A CA 1
ATOM 697 C C . ILE A 1 89 ? -4.248 3.593 1.381 1.00 98.75 89 ILE A C 1
ATOM 699 O O . ILE A 1 89 ? -4.018 4.781 1.159 1.00 98.75 89 ILE A O 1
ATOM 703 N N . ALA A 1 90 ? -5.012 2.844 0.589 1.00 98.50 90 ALA A N 1
ATOM 704 C CA . ALA A 1 90 ? -5.654 3.333 -0.631 1.00 98.50 90 ALA A CA 1
ATOM 705 C C . ALA A 1 90 ? -6.989 2.617 -0.892 1.00 98.50 90 ALA A C 1
ATOM 707 O O . ALA A 1 90 ? -7.342 1.653 -0.211 1.00 98.50 90 ALA A O 1
ATOM 708 N N . TYR A 1 91 ? -7.750 3.081 -1.882 1.00 98.06 91 TYR A N 1
ATOM 709 C CA . TYR A 1 91 ? -9.065 2.525 -2.193 1.00 98.06 91 TYR A CA 1
ATOM 710 C C . TYR A 1 91 ? -8.950 1.180 -2.938 1.00 98.06 91 TYR A C 1
ATOM 712 O O . TYR A 1 91 ? -8.843 1.116 -4.162 1.00 98.06 91 TYR A O 1
ATOM 720 N N . THR A 1 92 ? -8.975 0.072 -2.189 1.00 97.94 92 THR A N 1
ATOM 721 C CA . THR A 1 92 ? -8.801 -1.297 -2.718 1.00 97.94 92 THR A CA 1
ATOM 722 C C . THR A 1 92 ? -10.113 -1.993 -3.109 1.00 97.94 92 THR A C 1
ATOM 724 O O . THR A 1 92 ? -10.168 -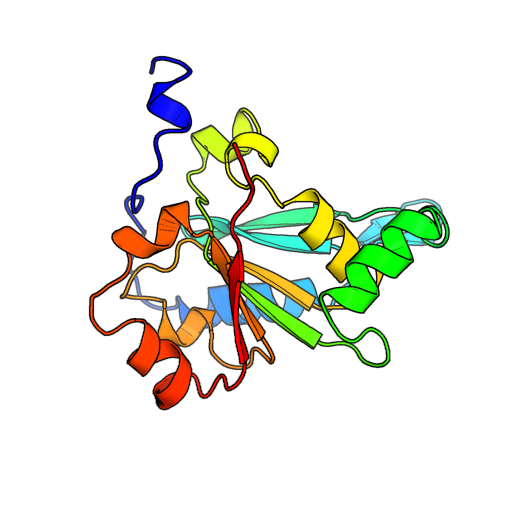3.222 -3.208 1.00 97.94 92 THR A O 1
ATOM 727 N N . TYR A 1 93 ? -11.191 -1.238 -3.352 1.00 97.25 93 TYR A N 1
ATOM 728 C CA . TYR A 1 93 ? -12.477 -1.812 -3.752 1.00 97.25 93 TYR A CA 1
ATOM 729 C C . TYR A 1 93 ? -12.351 -2.608 -5.061 1.00 97.25 93 TYR A C 1
ATOM 731 O O . TYR A 1 93 ? -11.928 -2.088 -6.096 1.00 97.25 93 TYR A O 1
ATOM 739 N N . MET A 1 94 ? -12.714 -3.893 -5.016 1.00 95.69 94 MET A N 1
ATOM 740 C CA . MET A 1 94 ? -12.368 -4.867 -6.059 1.00 95.69 94 MET A CA 1
ATOM 741 C C . MET A 1 94 ? -12.906 -4.510 -7.443 1.00 95.69 94 MET A C 1
ATOM 743 O O . MET A 1 94 ? -12.193 -4.682 -8.432 1.00 95.69 94 MET A O 1
ATOM 747 N N . ASP A 1 95 ? -14.138 -4.014 -7.532 1.00 95.38 95 ASP A N 1
ATOM 748 C CA . ASP A 1 95 ? -14.714 -3.656 -8.828 1.00 95.38 95 ASP A CA 1
ATOM 749 C C . ASP A 1 95 ? -14.008 -2.429 -9.425 1.00 95.38 95 ASP A C 1
ATOM 751 O O . ASP A 1 95 ? -13.794 -2.381 -10.636 1.00 95.38 95 ASP A O 1
ATOM 755 N N . ALA A 1 96 ? -13.577 -1.476 -8.588 1.00 96.19 96 ALA A N 1
ATOM 756 C CA . ALA A 1 96 ? -12.839 -0.294 -9.032 1.00 96.19 96 ALA A CA 1
ATOM 757 C C . ALA A 1 96 ? -11.434 -0.675 -9.510 1.00 96.19 96 ALA A C 1
ATOM 759 O O . ALA A 1 96 ? -11.036 -0.284 -10.604 1.00 96.19 96 ALA A O 1
ATOM 760 N N . LEU A 1 97 ? -10.727 -1.522 -8.750 1.00 96.50 97 LEU A N 1
ATOM 761 C CA . LEU A 1 97 ? -9.416 -2.055 -9.141 1.00 96.50 97 LEU A CA 1
ATOM 762 C C . LEU A 1 97 ? -9.467 -2.828 -10.467 1.00 96.50 97 LEU A C 1
ATOM 764 O O . LEU A 1 97 ? -8.533 -2.749 -11.264 1.00 96.50 97 LEU A O 1
ATOM 768 N N . ARG A 1 98 ? -10.541 -3.596 -10.699 1.00 95.31 98 ARG A N 1
ATOM 769 C CA . ARG A 1 98 ? -10.747 -4.346 -11.949 1.00 95.31 98 ARG A CA 1
ATOM 770 C C . ARG A 1 98 ? -11.067 -3.438 -13.127 1.00 95.31 98 ARG A C 1
ATOM 772 O O . ARG A 1 98 ? -10.622 -3.732 -14.232 1.00 95.31 98 ARG A O 1
ATOM 779 N N . ALA A 1 99 ? -11.856 -2.390 -12.901 1.00 96.06 99 ALA A N 1
ATOM 780 C CA . ALA A 1 99 ? -12.225 -1.450 -13.948 1.00 96.06 99 ALA A CA 1
ATOM 781 C C . ALA A 1 99 ? -11.039 -0.568 -14.355 1.00 96.06 99 ALA A C 1
ATOM 783 O O . ALA A 1 99 ? -10.741 -0.468 -15.542 1.00 96.06 99 ALA A O 1
ATOM 784 N N . ASP A 1 100 ? -10.367 0.054 -13.385 1.00 95.88 100 ASP A N 1
ATOM 785 C CA . ASP A 1 100 ? -9.188 0.887 -13.612 1.00 95.88 100 ASP A CA 1
ATOM 786 C C . ASP A 1 100 ? -8.419 1.119 -12.300 1.00 95.88 100 ASP A C 1
ATOM 788 O O . ASP A 1 100 ? -8.796 1.938 -11.456 1.00 95.88 100 ASP A O 1
ATOM 792 N N . ILE A 1 101 ? -7.295 0.419 -12.141 1.00 96.56 101 ILE A N 1
ATOM 793 C CA . ILE A 1 101 ? -6.445 0.540 -10.953 1.00 96.56 101 ILE A CA 1
ATOM 794 C C . ILE A 1 101 ? -5.874 1.948 -10.758 1.00 96.56 101 ILE A C 1
ATOM 796 O O . ILE A 1 101 ? -5.689 2.359 -9.619 1.00 96.56 101 ILE A O 1
ATOM 800 N N . ARG A 1 102 ? -5.626 2.705 -11.835 1.00 95.19 102 ARG A N 1
ATOM 801 C CA . ARG A 1 102 ? -5.068 4.063 -11.742 1.00 95.19 102 ARG A CA 1
ATOM 802 C C . ARG A 1 102 ? -6.123 5.078 -11.334 1.00 95.19 102 ARG A C 1
ATOM 804 O O . ARG A 1 102 ? -5.786 6.086 -10.740 1.00 95.19 102 ARG A O 1
ATOM 811 N N . LYS A 1 103 ? -7.401 4.814 -11.599 1.00 94.56 103 LYS A N 1
ATOM 812 C CA . LYS A 1 103 ? -8.487 5.627 -11.034 1.00 94.56 103 LYS A CA 1
ATOM 813 C C . LYS A 1 103 ? -8.788 5.264 -9.586 1.00 94.56 103 LYS A C 1
ATOM 815 O O . LYS A 1 103 ? -9.126 6.145 -8.807 1.00 94.56 103 LYS A O 1
ATOM 820 N N . ALA A 1 104 ? -8.663 3.987 -9.223 1.00 96.06 104 ALA A N 1
ATOM 821 C CA . ALA A 1 104 ? -8.828 3.546 -7.839 1.00 96.06 104 ALA A CA 1
ATOM 822 C C . ALA A 1 104 ? -7.658 3.992 -6.940 1.00 96.06 104 ALA A C 1
ATOM 824 O O . ALA A 1 104 ? -7.870 4.330 -5.782 1.00 96.06 104 ALA A O 1
ATOM 825 N N . ILE A 1 105 ? -6.433 4.004 -7.473 1.00 96.69 105 ILE A N 1
ATOM 826 C CA . ILE A 1 105 ? -5.205 4.396 -6.776 1.00 96.69 105 ILE A CA 1
ATOM 827 C C . ILE A 1 105 ? -4.421 5.357 -7.696 1.00 96.69 105 ILE A C 1
ATOM 829 O O . ILE A 1 105 ? -3.586 4.911 -8.487 1.00 96.69 105 ILE A O 1
ATOM 833 N N . PRO A 1 106 ? -4.660 6.680 -7.619 1.00 93.38 106 PRO A N 1
ATOM 834 C CA . PRO A 1 106 ? -4.092 7.669 -8.549 1.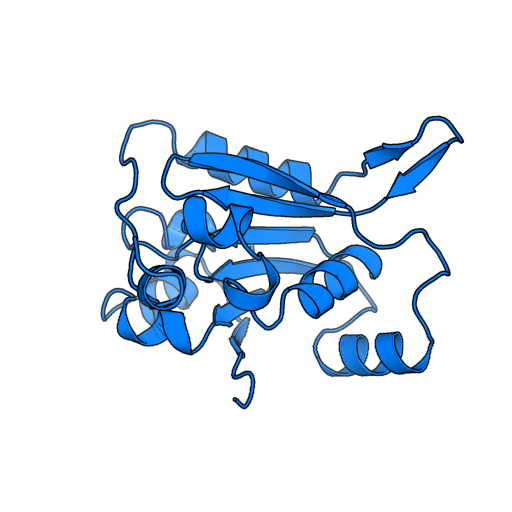00 93.38 106 PRO A CA 1
ATOM 835 C C . PRO A 1 106 ? -2.563 7.708 -8.643 1.00 93.38 106 PRO A C 1
ATOM 837 O O . PRO A 1 106 ? -2.008 8.085 -9.670 1.00 93.38 106 PRO A O 1
ATOM 840 N N . PHE A 1 107 ? -1.863 7.282 -7.593 1.00 94.19 107 PHE A N 1
ATOM 841 C CA . PHE A 1 107 ? -0.400 7.234 -7.530 1.00 94.19 107 PHE A CA 1
ATOM 842 C C . PHE A 1 107 ? 0.168 5.820 -7.739 1.00 94.19 107 PHE A C 1
ATOM 844 O O . PHE A 1 107 ? 1.312 5.552 -7.370 1.00 94.19 107 PHE A O 1
ATOM 851 N N . PHE A 1 108 ? -0.607 4.897 -8.322 1.00 96.56 108 PHE A N 1
ATOM 852 C CA . PHE A 1 108 ? -0.200 3.497 -8.469 1.00 96.56 108 PHE A CA 1
ATOM 853 C C . PHE A 1 108 ? 1.115 3.320 -9.245 1.00 96.56 108 PHE A C 1
ATOM 855 O O . PHE A 1 108 ? 1.931 2.477 -8.879 1.00 96.56 108 PHE A O 1
ATOM 862 N N . ASP A 1 109 ? 1.376 4.151 -10.256 1.00 94.81 109 ASP A N 1
ATOM 863 C CA . ASP A 1 109 ? 2.624 4.077 -11.028 1.00 94.81 109 ASP A CA 1
ATOM 864 C C . ASP A 1 109 ? 3.862 4.450 -10.191 1.00 94.81 109 ASP A C 1
ATOM 866 O O . ASP A 1 109 ? 4.936 3.888 -10.418 1.00 94.81 109 ASP A O 1
ATOM 870 N N . TYR A 1 110 ? 3.719 5.311 -9.173 1.00 94.75 110 TYR A N 1
ATOM 871 C CA . TYR A 1 110 ? 4.791 5.555 -8.202 1.00 94.75 110 TYR A CA 1
ATOM 872 C C . TYR A 1 110 ? 5.030 4.340 -7.307 1.00 94.75 110 TYR A C 1
ATOM 874 O O . TYR A 1 110 ? 6.175 4.044 -6.988 1.00 94.75 110 TYR A O 1
ATOM 882 N N . LEU A 1 111 ? 3.981 3.595 -6.947 1.00 97.25 111 LEU A N 1
ATOM 883 C CA . LEU A 1 111 ? 4.112 2.371 -6.149 1.00 97.25 111 LEU A CA 1
ATOM 884 C C . LEU A 1 111 ? 4.843 1.269 -6.919 1.00 97.25 111 LEU A C 1
ATOM 886 O O . LEU A 1 111 ? 5.723 0.616 -6.361 1.00 97.25 111 LEU A O 1
ATOM 890 N N . LEU A 1 112 ? 4.535 1.110 -8.211 1.00 97.12 112 LEU A N 1
ATOM 891 C CA . LEU A 1 112 ? 5.322 0.253 -9.100 1.00 97.12 112 LEU A CA 1
ATOM 892 C C . LEU A 1 112 ? 6.773 0.743 -9.168 1.00 97.12 112 LEU A C 1
ATOM 894 O O . LEU A 1 112 ? 7.692 -0.061 -9.043 1.00 97.12 112 LEU A O 1
ATOM 898 N N . GLY A 1 113 ? 6.988 2.055 -9.291 1.00 95.56 113 GLY A N 1
ATOM 899 C CA . GLY A 1 113 ? 8.314 2.670 -9.249 1.00 95.56 113 GLY A CA 1
ATOM 900 C C . GLY A 1 113 ? 9.096 2.359 -7.967 1.00 95.56 113 GLY A C 1
ATOM 901 O O . GLY A 1 113 ? 10.265 1.995 -8.032 1.00 95.56 113 GLY A O 1
ATOM 902 N N . PHE A 1 114 ? 8.457 2.421 -6.801 1.00 96.56 114 PHE A N 1
ATOM 903 C CA . PHE A 1 114 ? 9.078 2.049 -5.529 1.00 96.56 114 PHE A CA 1
ATOM 904 C C . PHE A 1 114 ? 9.450 0.566 -5.483 1.00 96.56 114 PHE A C 1
ATOM 906 O O . PHE A 1 114 ? 10.563 0.2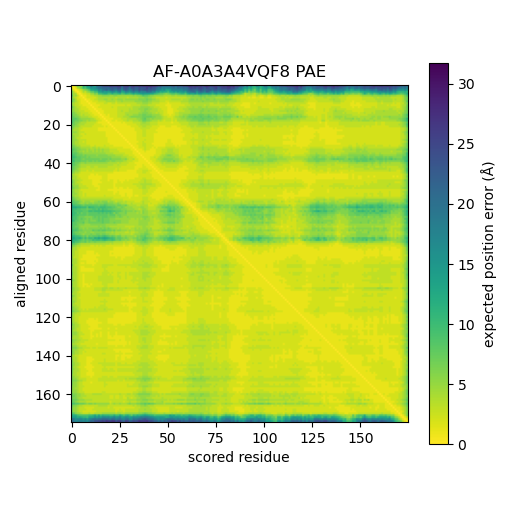35 -5.075 1.00 96.56 114 PHE A O 1
ATOM 913 N N . ALA A 1 115 ? 8.574 -0.318 -5.968 1.00 97.06 115 ALA A N 1
ATOM 914 C CA . ALA A 1 115 ? 8.905 -1.734 -6.107 1.00 97.06 115 ALA A CA 1
ATOM 915 C C . ALA A 1 115 ? 10.093 -1.949 -7.061 1.00 97.06 115 ALA A C 1
ATOM 917 O O . ALA A 1 115 ? 11.000 -2.718 -6.753 1.00 97.06 115 ALA A O 1
ATOM 918 N N . TYR A 1 116 ? 10.141 -1.217 -8.178 1.00 95.06 116 TYR A N 1
ATOM 919 C CA . TYR A 1 116 ? 11.259 -1.242 -9.126 1.00 95.06 116 TYR A CA 1
ATOM 920 C C . TYR A 1 116 ? 12.589 -0.832 -8.473 1.00 95.06 116 TYR A C 1
ATOM 922 O O . TYR A 1 116 ? 13.615 -1.453 -8.733 1.00 95.06 116 TYR A O 1
ATOM 930 N N . LEU A 1 117 ? 12.576 0.167 -7.583 1.00 93.81 117 LEU A N 1
ATOM 931 C CA . LEU A 1 117 ? 13.754 0.579 -6.805 1.00 93.81 117 LEU A CA 1
ATOM 932 C C . LEU A 1 117 ? 14.136 -0.411 -5.687 1.00 93.81 117 LEU A C 1
ATOM 934 O O . LEU A 1 117 ? 15.097 -0.175 -4.958 1.00 93.81 117 LEU A O 1
ATOM 938 N N . GLY A 1 118 ? 13.418 -1.529 -5.557 1.00 94.62 118 GLY A N 1
ATOM 939 C CA . GLY A 1 118 ? 13.710 -2.598 -4.606 1.00 94.62 118 GLY A CA 1
ATOM 940 C C . GLY A 1 118 ? 13.014 -2.448 -3.255 1.00 94.62 118 GLY A C 1
ATOM 941 O O . GLY A 1 118 ? 13.391 -3.134 -2.305 1.00 94.62 118 GLY A O 1
ATOM 942 N N . HIS A 1 119 ? 12.025 -1.561 -3.126 1.00 97.62 119 HIS A N 1
ATOM 943 C CA . HIS A 1 119 ? 11.192 -1.479 -1.927 1.00 97.62 119 HIS A CA 1
ATOM 944 C C . HIS A 1 119 ? 10.120 -2.578 -1.921 1.00 97.62 119 HIS A C 1
ATOM 946 O O . HIS A 1 119 ? 9.584 -2.940 -2.965 1.00 97.62 119 HIS A O 1
ATOM 952 N N . ALA A 1 120 ? 9.765 -3.072 -0.738 1.00 98.50 120 ALA A N 1
ATOM 953 C CA . ALA A 1 120 ? 8.626 -3.964 -0.562 1.00 98.50 120 ALA A CA 1
ATOM 954 C C . ALA A 1 120 ? 7.365 -3.124 -0.345 1.00 98.50 120 ALA A C 1
ATOM 956 O O . ALA A 1 120 ? 7.304 -2.336 0.600 1.00 98.50 120 ALA A O 1
ATOM 957 N N . VAL A 1 121 ? 6.361 -3.276 -1.210 1.00 98.75 121 VAL A N 1
ATOM 958 C CA . VAL A 1 121 ? 5.150 -2.443 -1.188 1.00 98.75 121 VAL A CA 1
ATOM 959 C C . VAL A 1 121 ? 3.903 -3.309 -1.069 1.00 98.75 121 VAL A C 1
ATOM 961 O O . VAL A 1 121 ? 3.628 -4.139 -1.940 1.00 98.75 121 VAL A O 1
ATOM 964 N N . TRP A 1 122 ? 3.103 -3.070 -0.027 1.00 98.88 122 TRP A N 1
ATOM 965 C CA . TRP A 1 122 ? 1.777 -3.669 0.111 1.00 98.88 122 TRP A CA 1
ATOM 966 C C . TRP A 1 122 ? 0.693 -2.616 0.343 1.00 98.88 122 TRP A C 1
ATOM 968 O O . TRP A 1 122 ? 0.906 -1.613 1.022 1.00 98.88 122 TRP A O 1
ATOM 978 N N . ILE A 1 123 ? -0.488 -2.848 -0.225 1.00 98.88 123 ILE A N 1
ATOM 979 C CA . ILE A 1 123 ? -1.618 -1.915 -0.228 1.00 98.88 123 ILE A CA 1
ATOM 980 C C . ILE A 1 123 ? -2.823 -2.556 0.452 1.00 98.88 123 ILE A C 1
ATOM 982 O O . ILE A 1 123 ? -3.137 -3.710 0.177 1.00 98.88 123 ILE A O 1
ATOM 986 N N . PHE A 1 124 ? -3.530 -1.808 1.291 1.00 98.81 124 PHE A N 1
ATOM 987 C CA . PHE A 1 124 ? -4.799 -2.215 1.892 1.00 98.81 124 PHE A CA 1
ATOM 988 C C . PHE A 1 124 ? -5.712 -1.000 2.125 1.00 98.81 124 PHE A C 1
ATOM 990 O O . PHE A 1 124 ? -5.329 0.140 1.876 1.00 98.81 124 PHE A O 1
ATOM 997 N N . GLU A 1 125 ? -6.937 -1.237 2.585 1.00 98.38 125 GLU A N 1
ATOM 998 C CA . GLU A 1 125 ? -7.988 -0.220 2.706 1.00 98.38 125 GLU A CA 1
ATOM 999 C C . GLU A 1 125 ? -7.897 0.665 3.961 1.00 98.38 125 GLU A C 1
ATOM 1001 O O . GLU A 1 125 ? -8.569 1.689 4.043 1.00 98.38 125 GLU A O 1
ATOM 1006 N N . GLY A 1 126 ? -7.092 0.289 4.960 1.00 98.19 126 GLY A N 1
ATOM 1007 C CA . GLY A 1 126 ? -6.958 1.057 6.207 1.00 98.19 126 GLY A CA 1
ATOM 1008 C C . GLY A 1 126 ? -8.088 0.865 7.227 1.00 98.19 126 GLY A C 1
ATOM 1009 O O . GLY A 1 126 ? -8.174 1.635 8.183 1.00 98.19 126 GLY A O 1
ATOM 1010 N N . HIS A 1 127 ? -8.953 -0.143 7.066 1.00 98.44 127 HIS A N 1
ATOM 1011 C CA . HIS A 1 127 ? -10.047 -0.406 8.007 1.00 98.44 127 HIS A CA 1
ATOM 1012 C C . HIS A 1 127 ? -9.522 -0.652 9.433 1.00 98.44 127 HIS A C 1
ATOM 1014 O O . HIS A 1 127 ? -8.520 -1.341 9.634 1.00 98.44 127 HIS A O 1
ATOM 1020 N N . ALA A 1 128 ? -10.234 -0.141 10.444 1.00 97.88 128 ALA A N 1
ATOM 1021 C CA . ALA A 1 128 ? -9.792 -0.146 11.843 1.00 97.88 128 ALA A CA 1
ATOM 1022 C C . ALA A 1 128 ? -9.437 -1.544 12.385 1.00 97.88 128 ALA A C 1
ATOM 1024 O O . ALA A 1 128 ? -8.523 -1.682 13.192 1.00 97.88 128 ALA A O 1
ATOM 1025 N N . SER A 1 129 ? -10.124 -2.589 11.910 1.00 97.06 129 SER A N 1
ATOM 1026 C CA . SER A 1 129 ? -9.883 -3.981 12.321 1.00 97.06 129 SER A CA 1
ATOM 1027 C C . SER A 1 129 ? -8.524 -4.542 11.894 1.00 97.06 129 SER A C 1
ATOM 1029 O O . SER A 1 129 ? -8.108 -5.564 12.428 1.00 97.06 129 SER A O 1
ATOM 1031 N N . VAL A 1 130 ? -7.865 -3.930 10.908 1.00 97.62 130 VAL A N 1
ATOM 1032 C CA . VAL A 1 130 ? -6.580 -4.391 10.359 1.00 97.62 130 VAL A CA 1
ATOM 1033 C C . VAL A 1 130 ? -5.531 -3.288 10.298 1.00 97.62 130 VAL A C 1
ATOM 1035 O O . VAL A 1 130 ? -4.416 -3.551 9.869 1.00 97.62 130 VAL A O 1
ATOM 1038 N N . LEU A 1 131 ? -5.854 -2.063 10.722 1.00 98.56 131 LEU A N 1
ATOM 1039 C CA . LEU A 1 131 ? -4.960 -0.912 10.599 1.00 98.56 131 LEU A CA 1
ATOM 1040 C C . LEU A 1 131 ? -3.608 -1.146 11.285 1.00 98.56 131 LEU A C 1
ATOM 1042 O O . LEU A 1 131 ? -2.563 -0.882 10.698 1.00 98.56 131 LEU A O 1
ATOM 1046 N N . GLU A 1 132 ? -3.626 -1.688 12.503 1.00 98.31 132 GLU A N 1
ATOM 1047 C CA . GLU A 1 132 ? -2.407 -2.007 13.249 1.00 98.31 132 GLU A CA 1
ATOM 1048 C C . GLU A 1 132 ? -1.557 -3.052 12.515 1.00 98.31 132 GLU A C 1
ATOM 1050 O O . GLU A 1 132 ? -0.411 -2.779 12.161 1.00 98.31 132 GLU A O 1
ATOM 1055 N N . ILE A 1 133 ? -2.140 -4.214 12.214 1.00 98.06 133 ILE A N 1
ATOM 1056 C CA . ILE A 1 133 ? -1.456 -5.337 11.555 1.00 98.06 133 ILE A CA 1
ATOM 1057 C C . ILE A 1 133 ? -0.960 -4.931 10.159 1.00 98.06 133 ILE A C 1
ATOM 1059 O O . ILE A 1 133 ? 0.146 -5.295 9.756 1.00 98.06 133 ILE A O 1
ATOM 1063 N N . GLY A 1 134 ? -1.749 -4.145 9.426 1.00 98.31 134 GLY A N 1
ATOM 1064 C CA . GLY A 1 134 ? -1.426 -3.659 8.089 1.00 98.31 134 GLY A CA 1
ATOM 1065 C C . GLY A 1 134 ? -0.247 -2.697 8.055 1.00 98.31 134 GLY A C 1
ATOM 1066 O O . GLY A 1 134 ? 0.527 -2.725 7.100 1.00 98.31 134 GLY A O 1
ATOM 1067 N N . CYS A 1 135 ? -0.054 -1.903 9.106 1.00 98.75 135 CYS A N 1
ATOM 1068 C CA . CYS A 1 135 ? 1.075 -0.980 9.220 1.00 98.75 135 CYS A CA 1
ATOM 1069 C C . CYS A 1 135 ? 2.280 -1.579 9.960 1.00 98.75 135 CYS A C 1
ATOM 1071 O O . CYS A 1 135 ? 3.392 -1.073 9.825 1.00 98.75 135 CYS A O 1
ATOM 1073 N N . GLN A 1 136 ? 2.092 -2.646 10.738 1.00 98.12 136 GLN A N 1
ATOM 1074 C CA . GLN A 1 136 ? 3.150 -3.227 11.559 1.00 98.12 136 GLN A CA 1
ATOM 1075 C C . GLN A 1 136 ? 4.348 -3.687 10.717 1.00 98.12 136 GLN A C 1
ATOM 1077 O O . GLN A 1 136 ? 4.203 -4.484 9.784 1.00 98.12 136 GLN A O 1
ATOM 1082 N N . GLY A 1 137 ? 5.543 -3.230 11.101 1.00 97.00 137 GLY A N 1
ATOM 1083 C CA . GLY A 1 137 ? 6.801 -3.568 10.433 1.00 97.00 137 GLY A CA 1
ATOM 1084 C C . GLY A 1 137 ? 7.091 -2.753 9.169 1.00 97.00 137 GLY A C 1
ATOM 1085 O O . GLY A 1 137 ? 8.067 -3.055 8.487 1.00 97.00 137 GLY A O 1
ATOM 1086 N N . ALA A 1 138 ? 6.275 -1.744 8.849 1.00 98.44 138 ALA A N 1
ATOM 1087 C CA . ALA A 1 138 ? 6.577 -0.793 7.789 1.00 98.44 138 ALA A CA 1
ATOM 1088 C C . ALA A 1 138 ? 7.578 0.275 8.263 1.00 98.44 138 ALA A C 1
ATOM 1090 O O . ALA A 1 138 ? 7.478 0.789 9.377 1.00 98.44 138 ALA A O 1
ATOM 1091 N N . ASP A 1 139 ? 8.498 0.663 7.384 1.00 97.94 139 ASP A N 1
ATOM 1092 C CA . ASP A 1 139 ? 9.354 1.839 7.566 1.00 97.94 139 ASP A CA 1
ATOM 1093 C C . ASP A 1 139 ? 8.586 3.133 7.267 1.00 97.94 139 ASP A C 1
ATOM 1095 O O . ASP A 1 139 ? 8.834 4.175 7.885 1.00 97.94 139 ASP A O 1
ATOM 1099 N N . TYR A 1 140 ? 7.658 3.050 6.307 1.00 97.69 140 TYR A N 1
ATOM 1100 C CA . TYR A 1 140 ? 6.785 4.129 5.863 1.00 97.69 140 TYR A CA 1
ATOM 1101 C C . TYR A 1 140 ? 5.341 3.656 5.735 1.00 97.69 140 TYR A C 1
ATOM 1103 O O . TYR A 1 140 ? 5.069 2.588 5.186 1.00 97.69 140 TYR A O 1
ATOM 1111 N N . VAL A 1 141 ? 4.411 4.510 6.160 1.00 98.44 141 VAL A N 1
ATOM 1112 C CA . VAL A 1 141 ? 3.001 4.404 5.782 1.00 98.44 141 VAL A CA 1
ATOM 1113 C C . VAL A 1 141 ? 2.633 5.566 4.869 1.00 98.44 141 VAL A C 1
ATOM 1115 O O . VAL A 1 141 ? 2.770 6.732 5.245 1.00 98.44 141 VAL A O 1
ATOM 1118 N N . LEU A 1 142 ? 2.164 5.239 3.667 1.00 97.81 142 LEU A N 1
ATOM 1119 C CA . LEU A 1 142 ? 1.649 6.192 2.688 1.00 97.81 142 LEU A CA 1
ATOM 1120 C C . LEU A 1 142 ? 0.122 6.121 2.690 1.00 97.81 142 LEU A C 1
ATOM 1122 O O . LEU A 1 142 ? -0.443 5.041 2.550 1.00 97.81 142 LEU A O 1
ATOM 1126 N N . ILE A 1 143 ? -0.553 7.254 2.855 1.00 97.88 143 ILE A N 1
ATOM 1127 C CA . ILE A 1 143 ? -2.016 7.317 2.946 1.00 97.88 143 ILE A CA 1
ATOM 1128 C C . ILE A 1 143 ? -2.542 8.142 1.783 1.00 97.88 143 ILE A C 1
ATOM 1130 O O . ILE A 1 143 ? -2.186 9.310 1.656 1.00 97.88 143 ILE A O 1
ATOM 1134 N N . ASP A 1 144 ? -3.408 7.560 0.961 1.00 97.06 144 ASP A N 1
ATOM 1135 C CA . ASP A 1 144 ? -4.200 8.311 -0.009 1.00 97.06 144 ASP A CA 1
ATOM 1136 C C . ASP A 1 144 ? -5.053 9.355 0.728 1.00 97.06 144 ASP A C 1
ATOM 1138 O O . ASP A 1 144 ? -5.859 9.003 1.600 1.00 97.06 144 ASP A O 1
ATOM 1142 N N . GLN A 1 145 ? -4.906 10.641 0.384 1.00 96.25 145 GLN A N 1
ATOM 1143 C CA . GLN A 1 145 ? -5.689 11.702 1.020 1.00 96.25 145 GLN A CA 1
ATOM 1144 C C . GLN A 1 145 ? -7.199 11.449 0.922 1.00 96.25 145 GLN A C 1
ATOM 1146 O O . GLN A 1 145 ? -7.941 11.868 1.807 1.00 96.25 145 GLN A O 1
ATOM 1151 N N . CYS A 1 146 ? -7.664 10.784 -0.140 1.00 95.62 146 CYS A N 1
ATOM 1152 C CA . CYS A 1 146 ? -9.078 10.501 -0.349 1.00 95.62 146 CYS A CA 1
ATOM 1153 C C . CYS A 1 146 ? -9.597 9.412 0.596 1.00 95.62 146 CYS A C 1
ATOM 1155 O O . CYS A 1 146 ? -10.786 9.403 0.901 1.00 95.62 146 CYS A O 1
ATOM 1157 N N . MET A 1 147 ? -8.724 8.538 1.108 1.00 97.38 147 MET A N 1
ATOM 1158 C CA . MET A 1 147 ? -9.078 7.549 2.131 1.00 97.38 147 MET A CA 1
ATOM 1159 C C . MET A 1 147 ? -9.046 8.123 3.551 1.00 97.38 147 MET A C 1
ATOM 1161 O O . MET A 1 147 ? -9.737 7.609 4.430 1.00 97.38 147 MET A O 1
ATOM 1165 N N . LEU A 1 148 ? -8.285 9.199 3.782 1.00 96.88 148 LEU A N 1
ATOM 1166 C CA . LEU A 1 148 ? -8.079 9.795 5.105 1.00 96.88 148 LEU A CA 1
ATOM 1167 C C . LEU A 1 148 ? -9.384 10.097 5.878 1.00 96.88 148 LEU A C 1
ATOM 1169 O O . LEU A 1 148 ? -9.438 9.751 7.059 1.00 96.88 148 LEU A O 1
ATOM 1173 N N . PRO A 1 149 ? -10.452 10.667 5.272 1.00 97.38 149 PRO A N 1
ATOM 1174 C CA . PRO A 1 149 ? -11.708 10.940 5.980 1.00 97.38 149 PRO A CA 1
ATOM 1175 C C . PRO A 1 149 ? -12.448 9.688 6.468 1.00 97.38 149 PRO A C 1
ATOM 1177 O O . PRO A 1 149 ? -13.344 9.800 7.301 1.00 97.38 149 PRO A O 1
ATOM 1180 N N . PHE A 1 150 ? -12.107 8.515 5.933 1.00 98.12 150 PHE A N 1
ATOM 1181 C CA . PHE A 1 150 ? -12.768 7.247 6.234 1.00 98.12 150 PHE A CA 1
ATOM 1182 C C . PHE A 1 150 ? -12.007 6.394 7.254 1.00 98.12 150 PHE A C 1
ATOM 1184 O O . PHE A 1 150 ? -12.495 5.335 7.653 1.00 98.12 150 PHE A O 1
ATOM 1191 N N . LEU A 1 151 ? -10.821 6.833 7.680 1.00 98.31 151 LEU A N 1
ATOM 1192 C CA . LEU A 1 151 ? -10.071 6.165 8.737 1.00 98.31 151 LEU A CA 1
ATOM 1193 C C . LEU A 1 151 ? -10.693 6.448 10.110 1.00 98.31 151 LEU A C 1
ATOM 1195 O O . LEU A 1 151 ? -11.330 7.480 10.331 1.00 98.31 151 LEU A O 1
ATOM 1199 N N . ALA A 1 152 ? -10.494 5.526 11.054 1.00 97.75 152 ALA A N 1
ATOM 1200 C CA . ALA A 1 152 ? -10.947 5.715 12.431 1.00 97.75 152 ALA A CA 1
ATOM 1201 C C . ALA A 1 152 ? -10.305 6.972 13.051 1.00 97.75 152 ALA A C 1
ATOM 1203 O O . ALA A 1 152 ? -9.146 7.246 12.757 1.00 97.75 152 ALA A O 1
ATOM 1204 N N . PRO A 1 153 ? -10.985 7.726 13.934 1.00 97.69 153 PRO A N 1
ATOM 1205 C CA . PRO A 1 153 ? -10.446 8.978 14.482 1.00 97.69 153 PRO A CA 1
ATOM 1206 C C . PRO A 1 153 ? -9.072 8.863 15.162 1.00 97.69 153 PRO A C 1
ATOM 1208 O O . PRO A 1 153 ? -8.334 9.842 15.221 1.00 97.69 153 PRO A O 1
ATOM 1211 N N . ASP A 1 154 ? -8.724 7.681 15.672 1.00 97.81 154 ASP A N 1
ATOM 1212 C CA . ASP A 1 154 ? -7.455 7.366 16.330 1.00 97.81 154 ASP A CA 1
ATOM 1213 C C . ASP A 1 154 ? -6.414 6.725 15.391 1.00 97.81 154 ASP A C 1
ATOM 1215 O O . ASP A 1 154 ? -5.390 6.227 15.866 1.00 97.81 154 ASP A O 1
ATOM 1219 N N . TRP A 1 155 ? -6.636 6.743 14.069 1.00 98.31 155 TRP A N 1
ATOM 1220 C CA . TRP A 1 155 ? -5.777 6.074 13.085 1.00 98.31 155 TRP A CA 1
ATOM 1221 C C . TRP A 1 155 ? -4.299 6.434 13.256 1.00 98.31 155 TRP A C 1
ATOM 1223 O O . TRP A 1 155 ? -3.434 5.562 13.210 1.00 98.31 155 TRP A O 1
ATOM 1233 N N . GLU A 1 156 ? -3.996 7.707 13.517 1.00 98.06 156 GLU A N 1
ATOM 1234 C CA . GLU A 1 156 ? -2.618 8.180 13.641 1.00 98.06 156 GLU A CA 1
ATOM 1235 C C . GLU A 1 156 ? -1.935 7.578 14.873 1.00 98.06 156 GLU A C 1
ATOM 1237 O O . GLU A 1 156 ? -0.780 7.153 14.801 1.00 98.06 156 GLU A O 1
ATOM 1242 N N . GLN A 1 157 ? -2.664 7.475 15.987 1.00 98.00 157 GLN A N 1
ATOM 1243 C CA . GLN A 1 157 ? -2.181 6.832 17.206 1.00 98.00 157 GLN A CA 1
ATOM 1244 C C . GLN A 1 157 ? -1.969 5.331 16.988 1.00 98.00 157 GLN A C 1
ATOM 1246 O O . GLN A 1 157 ? -0.964 4.779 17.440 1.00 98.00 157 GLN A O 1
ATOM 1251 N N . VAL A 1 158 ? -2.877 4.660 16.275 1.00 98.50 158 VAL A N 1
ATOM 1252 C CA . VAL A 1 158 ? -2.720 3.240 15.933 1.00 98.50 158 VAL A CA 1
ATOM 1253 C C . VAL A 1 158 ? -1.451 3.024 15.107 1.00 98.50 158 VAL A C 1
ATOM 1255 O O . VAL A 1 158 ? -0.635 2.177 15.465 1.00 98.50 158 VAL A O 1
ATOM 1258 N N . ILE A 1 159 ? -1.229 3.825 14.065 1.00 98.44 159 ILE A N 1
ATOM 1259 C CA . ILE A 1 159 ? -0.061 3.681 13.186 1.00 98.44 159 ILE A CA 1
ATOM 1260 C C . ILE A 1 159 ? 1.246 4.000 13.925 1.00 98.44 159 ILE A C 1
ATOM 1262 O O . ILE A 1 159 ? 2.192 3.211 13.896 1.00 98.44 159 ILE A O 1
ATOM 1266 N N . LYS A 1 160 ? 1.317 5.147 14.606 1.00 97.88 160 LYS A N 1
ATOM 1267 C CA . LYS A 1 160 ? 2.572 5.614 15.210 1.00 97.88 160 LYS A CA 1
ATOM 1268 C C . LYS A 1 160 ? 2.916 4.890 16.503 1.00 97.88 160 LYS A C 1
ATOM 1270 O O . LYS A 1 160 ? 4.085 4.623 16.760 1.00 97.88 160 LYS A O 1
ATOM 1275 N N . THR A 1 161 ? 1.921 4.595 17.338 1.00 96.56 161 THR A N 1
ATOM 1276 C CA . THR A 1 161 ? 2.154 4.030 18.674 1.00 96.56 161 THR A CA 1
ATOM 1277 C C . THR A 1 161 ? 2.013 2.517 18.697 1.00 96.56 161 THR A C 1
ATOM 1279 O O . THR A 1 161 ? 2.887 1.857 19.248 1.00 96.56 161 THR A O 1
ATOM 1282 N N . LYS A 1 162 ? 0.941 1.957 18.122 1.00 96.12 162 LYS A N 1
ATOM 1283 C CA . LYS A 1 162 ? 0.707 0.505 18.189 1.00 96.12 162 LYS A CA 1
ATOM 1284 C C . LYS A 1 162 ? 1.516 -0.247 17.136 1.00 96.12 162 LYS A C 1
ATOM 1286 O O . LYS A 1 162 ? 2.274 -1.146 17.476 1.00 96.12 162 LYS A O 1
ATOM 1291 N N . ALA A 1 163 ? 1.434 0.186 15.877 1.00 96.06 163 ALA A N 1
ATOM 1292 C CA . ALA A 1 163 ? 2.225 -0.395 14.791 1.00 96.06 163 ALA A CA 1
ATOM 1293 C C . ALA A 1 163 ? 3.697 0.068 14.793 1.00 96.06 163 ALA A C 1
ATOM 1295 O O . ALA A 1 163 ? 4.531 -0.556 14.138 1.00 96.06 163 ALA A O 1
ATOM 1296 N N . GLY A 1 164 ? 4.022 1.131 15.539 1.00 96.50 164 GLY A N 1
ATOM 1297 C CA . GLY A 1 164 ? 5.393 1.606 15.749 1.00 96.50 164 GLY A CA 1
ATOM 1298 C C . GLY A 1 164 ? 6.022 2.310 14.543 1.00 96.50 164 GLY A C 1
ATOM 1299 O O . GLY A 1 164 ? 7.247 2.392 14.462 1.00 96.50 164 GLY A O 1
ATOM 1300 N N . VAL A 1 165 ? 5.219 2.807 13.596 1.00 97.31 165 VAL A N 1
ATOM 1301 C CA . VAL A 1 165 ? 5.732 3.426 12.365 1.00 97.31 165 VAL A CA 1
ATOM 1302 C C . VAL A 1 165 ? 6.045 4.903 12.594 1.00 97.31 165 VAL A C 1
ATOM 1304 O O . VAL A 1 165 ? 5.156 5.710 12.863 1.00 97.31 165 VAL A O 1
ATOM 1307 N N . ALA A 1 166 ? 7.314 5.285 12.435 1.00 92.88 166 ALA A N 1
ATOM 1308 C CA . ALA A 1 166 ? 7.748 6.670 12.622 1.00 92.88 166 ALA A CA 1
ATOM 1309 C C . ALA A 1 166 ? 7.375 7.586 11.443 1.00 92.88 166 ALA A C 1
ATOM 1311 O O . ALA A 1 166 ? 7.037 8.754 11.649 1.00 92.88 166 ALA A O 1
ATOM 1312 N N . ASN A 1 167 ? 7.429 7.069 10.211 1.00 96.19 167 ASN A N 1
ATOM 1313 C CA . ASN A 1 167 ? 7.250 7.872 9.005 1.00 96.19 167 ASN A CA 1
ATOM 1314 C C . ASN A 1 167 ? 5.866 7.646 8.396 1.00 96.19 167 ASN A C 1
ATOM 1316 O O . ASN A 1 167 ? 5.598 6.612 7.789 1.00 96.19 167 ASN A O 1
ATOM 1320 N N . VAL A 1 168 ? 4.995 8.644 8.516 1.00 96.88 168 VAL A N 1
ATOM 1321 C CA . VAL A 1 168 ? 3.667 8.637 7.893 1.00 96.88 168 VAL A CA 1
ATOM 1322 C C . VAL A 1 168 ? 3.574 9.809 6.930 1.00 96.88 168 VAL A C 1
ATOM 1324 O O . VAL A 1 168 ? 3.915 10.934 7.299 1.00 96.88 168 VAL A O 1
ATOM 1327 N N . ARG A 1 169 ? 3.125 9.558 5.699 1.00 95.50 169 ARG A N 1
ATOM 1328 C CA . ARG A 1 169 ? 2.940 10.590 4.676 1.00 95.50 169 ARG A CA 1
ATOM 1329 C C . ARG A 1 169 ? 1.560 10.480 4.052 1.00 95.50 169 ARG A C 1
ATOM 1331 O O . ARG A 1 169 ? 1.128 9.393 3.686 1.00 95.50 169 ARG A O 1
ATOM 1338 N N . ILE A 1 170 ? 0.899 11.619 3.901 1.00 95.50 170 ILE A N 1
ATOM 1339 C CA . ILE A 1 170 ? -0.354 11.723 3.157 1.00 95.50 170 ILE A CA 1
ATOM 1340 C C . ILE A 1 170 ? 0.006 12.089 1.718 1.00 95.50 170 ILE A C 1
ATOM 1342 O O . ILE A 1 170 ? 0.724 13.063 1.487 1.00 95.50 170 ILE A O 1
ATOM 1346 N N . LEU A 1 171 ? -0.460 11.291 0.765 1.00 91.75 171 LEU A N 1
ATOM 1347 C CA . LEU A 1 171 ? -0.269 11.506 -0.658 1.00 91.75 171 LEU A CA 1
ATOM 1348 C C . LEU A 1 171 ? -1.506 12.193 -1.226 1.00 91.75 171 LEU A C 1
ATOM 1350 O O . LEU A 1 171 ? -2.596 11.625 -1.269 1.00 91.75 171 LEU A O 1
ATOM 1354 N N . ALA A 1 172 ? -1.306 13.431 -1.659 1.00 84.88 172 ALA A N 1
ATOM 1355 C CA . ALA A 1 172 ? -2.273 14.194 -2.422 1.00 84.88 172 ALA A CA 1
ATOM 1356 C C . ALA A 1 172 ? -1.889 14.104 -3.898 1.00 84.88 172 ALA A C 1
ATOM 1358 O O . ALA A 1 172 ? -0.801 14.545 -4.275 1.00 84.88 172 ALA A O 1
ATOM 1359 N N . VAL A 1 173 ? -2.765 13.554 -4.734 1.00 73.38 173 VAL A N 1
ATOM 1360 C CA . VAL A 1 173 ? -2.636 13.712 -6.185 1.00 73.38 173 VAL A CA 1
ATOM 1361 C C . VAL A 1 173 ? -3.542 14.881 -6.577 1.00 73.38 173 VAL A C 1
ATOM 1363 O O . VAL A 1 173 ? -4.733 14.831 -6.264 1.00 73.38 173 VAL A O 1
ATOM 1366 N N . PRO A 1 174 ? -3.004 15.969 -7.160 1.00 56.41 174 PRO A N 1
ATOM 1367 C CA . PRO A 1 174 ? -3.840 17.052 -7.655 1.00 56.41 174 PRO A CA 1
ATOM 1368 C C . PRO A 1 174 ? -4.789 16.509 -8.728 1.00 56.41 174 PRO A C 1
ATOM 1370 O O . PRO A 1 174 ? -4.345 15.800 -9.631 1.00 56.41 174 PRO A O 1
ATOM 1373 N N . ASN A 1 175 ? -6.078 16.826 -8.587 1.00 49.84 175 ASN A N 1
ATOM 1374 C CA . ASN A 1 175 ? -7.110 16.528 -9.585 1.00 49.84 175 ASN A CA 1
ATOM 1375 C C . ASN A 1 175 ? -6.874 17.287 -10.893 1.00 49.84 175 ASN A C 1
ATOM 1377 O O . ASN A 1 175 ? -6.431 18.458 -10.816 1.00 49.84 175 ASN A O 1
#

Secondary structure (DSSP, 8-state):
--HHHHT----------TTHHHHHHHHHHHHHS-EE-TTS-EE-EEEEE-TT--EEEEE-PPTT-S-HHHHHHHHHHS--SS--EEEEE----HHHHHH-HHHHSTTHHHHHHHHHTT-EEEEE---TTTHHHHHTT-SEEEEETTTGGGS-TTHHHIIIIIS---EEEEEPPP-

Nearest PDB structures (foldseek):
  5arh-assembly1_F  TM=4.026E-01  e=4.662E-01  Bos taurus
  5zf1-assembly1_B  TM=3.873E-01  e=8.166E-01  Bombyx mori
  7e1b-assembly1_C  TM=3.977E-01  e=1.953E+00  Vibrio parahaemolyticus
  5zf1-assembly1_A  TM=3.567E-01  e=6.787E+00  Bombyx mori
  3p32-assembly1_A-2  TM=1.884E-01  e=1.724E+00  Mycobacterium tuberculosis

Radius of gyration: 15.57 Å; Cα contacts (8 Å, |Δi|>4): 329; chains: 1; bounding box: 43×35×39 Å